Protein AF-A0A090XBX9-F1 (afdb_monomer_lite)

Structure (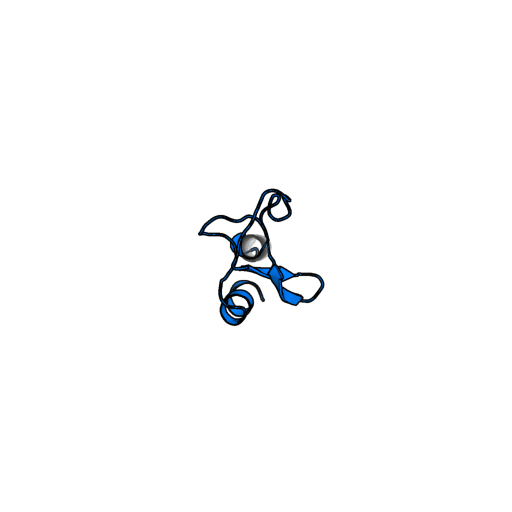mmCIF, N/CA/C/O backbone):
data_AF-A0A090XBX9-F1
#
_entry.id   AF-A0A090XBX9-F1
#
loop_
_atom_site.group_PDB
_atom_site.id
_atom_site.type_symbol
_atom_site.label_atom_id
_atom_site.label_alt_id
_atom_site.label_comp_id
_atom_site.label_asym_id
_atom_site.label_entity_id
_atom_site.label_seq_id
_atom_site.pdbx_PDB_ins_code
_atom_site.Cartn_x
_atom_site.Cartn_y
_atom_site.Cartn_z
_atom_site.occupancy
_atom_site.B_iso_or_equiv
_atom_site.auth_seq_id
_atom_site.auth_comp_id
_atom_site.auth_asym_id
_atom_site.auth_atom_id
_atom_site.pdbx_PDB_model_num
ATOM 1 N N . MET A 1 1 ? -29.986 18.821 38.257 1.00 57.62 1 MET A N 1
ATOM 2 C CA . MET A 1 1 ? -28.946 19.347 37.342 1.00 57.62 1 MET A CA 1
ATOM 3 C C . MET A 1 1 ? -27.661 18.551 37.551 1.00 57.62 1 MET A C 1
ATOM 5 O O . MET A 1 1 ? -26.918 18.885 38.456 1.00 57.62 1 MET A O 1
ATOM 9 N N . SER A 1 2 ? -27.438 17.446 36.828 1.00 60.88 2 SER A N 1
ATOM 10 C CA . SER A 1 2 ? -26.168 16.691 36.938 1.00 60.88 2 SER A CA 1
ATOM 11 C C . SER A 1 2 ? -25.983 15.668 35.804 1.00 60.88 2 SER A C 1
ATOM 13 O O . SER A 1 2 ? -24.947 15.666 35.152 1.00 60.88 2 SER A O 1
ATOM 15 N N . ASN A 1 3 ? -27.023 14.898 35.457 1.00 67.44 3 ASN A N 1
ATOM 16 C CA . ASN A 1 3 ? -26.876 13.781 34.507 1.00 67.44 3 ASN A CA 1
ATOM 17 C C . ASN A 1 3 ? -26.704 14.221 33.039 1.00 67.44 3 ASN A C 1
ATOM 19 O O . ASN A 1 3 ? -25.903 13.645 32.316 1.00 67.44 3 ASN A O 1
ATOM 23 N N . ILE A 1 4 ? -27.410 15.268 32.590 1.00 77.19 4 ILE A N 1
ATOM 24 C CA . ILE A 1 4 ? -27.360 15.728 31.186 1.00 77.19 4 ILE A CA 1
ATOM 25 C C . ILE A 1 4 ? -25.965 16.257 30.817 1.00 77.19 4 ILE A C 1
ATOM 27 O O . ILE A 1 4 ? -25.457 15.946 29.747 1.00 77.19 4 ILE A O 1
ATOM 31 N N . MET A 1 5 ? -25.314 16.997 31.722 1.00 78.44 5 MET A N 1
ATOM 32 C CA . MET A 1 5 ? -23.942 17.477 31.512 1.00 78.44 5 MET A CA 1
ATOM 33 C C . MET A 1 5 ? -22.964 16.307 31.384 1.00 78.44 5 MET A C 1
ATOM 35 O O . MET A 1 5 ? -22.176 16.266 30.447 1.00 78.44 5 MET A O 1
ATOM 39 N N . GLN A 1 6 ? -23.055 15.321 32.282 1.00 83.25 6 GLN A N 1
ATOM 40 C CA . GLN A 1 6 ? -22.211 14.124 32.235 1.00 83.25 6 GLN A CA 1
ATOM 41 C C . GLN A 1 6 ? -22.401 13.337 30.932 1.00 83.25 6 GLN A C 1
ATOM 43 O O . GLN A 1 6 ? -21.416 12.926 30.324 1.00 83.25 6 GLN A O 1
ATOM 48 N N . PHE A 1 7 ? -23.641 13.198 30.456 1.00 83.31 7 PHE A N 1
ATOM 49 C CA . PHE A 1 7 ? -23.932 12.572 29.165 1.00 83.31 7 PHE A CA 1
ATOM 50 C C . PHE A 1 7 ? -23.284 13.318 27.994 1.00 83.31 7 PHE A C 1
ATOM 52 O O . PHE A 1 7 ? -22.669 12.682 27.143 1.00 83.31 7 PHE A O 1
ATOM 59 N N . ILE A 1 8 ? -23.362 14.652 27.965 1.00 87.62 8 ILE A N 1
ATOM 60 C CA . ILE A 1 8 ? -22.735 15.463 26.909 1.00 87.62 8 ILE A CA 1
ATOM 61 C C . ILE A 1 8 ? -21.214 15.277 26.907 1.00 87.62 8 ILE A C 1
ATOM 63 O O . ILE A 1 8 ? -20.625 15.115 25.837 1.00 87.62 8 ILE A O 1
ATOM 67 N N . PHE A 1 9 ? -20.578 15.243 28.084 1.00 89.81 9 PHE A N 1
ATOM 68 C CA . PHE A 1 9 ? -19.141 14.983 28.187 1.00 89.81 9 PHE A CA 1
ATOM 69 C C . PHE A 1 9 ? -18.780 13.600 27.641 1.00 89.81 9 PHE A C 1
ATOM 71 O O . PHE A 1 9 ? -17.895 13.500 26.795 1.00 89.81 9 PHE A O 1
ATOM 78 N N . VAL A 1 10 ? -19.491 12.546 28.057 1.00 91.00 10 VAL A N 1
ATOM 79 C CA . VAL A 1 10 ? -19.240 11.174 27.583 1.00 91.00 10 VAL A CA 1
ATOM 80 C C . VAL A 1 10 ? -19.415 11.069 26.068 1.00 91.00 10 VAL A C 1
ATOM 82 O O . VAL A 1 10 ? -18.538 10.539 25.391 1.00 91.00 10 VAL A O 1
ATOM 85 N N . VAL A 1 11 ? -20.500 11.620 25.520 1.00 91.56 11 VAL A N 1
ATOM 86 C CA . VAL A 1 11 ? -20.763 11.605 24.072 1.00 91.56 11 VAL A CA 1
ATOM 87 C C . VAL A 1 11 ? -19.668 12.350 23.310 1.00 91.56 11 VAL A C 1
ATOM 89 O O . VAL A 1 11 ? -19.163 11.842 22.313 1.00 91.56 11 VAL A O 1
ATOM 92 N N . SER A 1 12 ? -19.235 13.506 23.814 1.00 93.81 12 SER A N 1
ATOM 93 C CA . SER A 1 12 ? -18.139 14.272 23.212 1.00 93.81 12 SER A CA 1
ATOM 94 C C . SER A 1 12 ? -16.832 13.476 23.189 1.00 93.81 12 SER A C 1
ATOM 96 O O . SER A 1 12 ? -16.158 13.442 22.163 1.00 93.81 12 SER A O 1
ATOM 98 N N . PHE A 1 13 ? -16.489 12.779 24.277 1.00 91.88 13 PHE A N 1
ATOM 99 C CA . PHE A 1 13 ? -15.295 11.928 24.322 1.00 91.88 13 PHE A CA 1
ATOM 100 C C . PHE A 1 13 ? -15.373 10.741 23.360 1.00 91.88 13 PHE A C 1
ATOM 102 O O . PHE A 1 13 ? -14.370 10.419 22.730 1.00 91.88 13 PHE A O 1
ATOM 109 N N . VAL A 1 14 ? -16.543 10.115 23.212 1.00 90.56 14 VAL A N 1
ATOM 110 C CA . VAL A 1 14 ? -16.746 9.016 22.252 1.00 90.56 14 VAL A CA 1
ATOM 111 C C . VAL A 1 14 ? -16.575 9.511 20.816 1.00 90.56 14 VAL A C 1
ATOM 113 O O . VAL A 1 14 ? -15.873 8.872 20.037 1.00 90.56 14 VAL A O 1
ATOM 116 N N . ILE A 1 15 ? -17.149 10.669 20.478 1.00 90.81 15 ILE A N 1
ATOM 117 C CA . ILE A 1 15 ? -17.000 11.286 19.152 1.00 90.81 15 ILE A CA 1
ATOM 118 C C . ILE A 1 15 ? -15.530 11.628 18.884 1.00 90.81 15 ILE A C 1
ATOM 120 O O . ILE A 1 15 ? -15.007 11.294 17.826 1.00 90.81 15 ILE A O 1
ATOM 124 N N . LEU A 1 16 ? -14.836 12.236 19.851 1.00 90.06 16 LEU A N 1
ATOM 125 C CA . LEU A 1 16 ? -13.413 12.552 19.720 1.00 90.06 16 LEU A CA 1
ATOM 126 C C . LEU A 1 16 ? -12.554 11.289 19.570 1.00 90.06 16 LEU A C 1
ATOM 128 O O . LEU A 1 16 ? -11.658 11.267 18.734 1.00 90.06 16 LEU A O 1
ATOM 132 N N . ALA A 1 17 ? -12.831 10.229 20.333 1.00 84.25 17 ALA A N 1
ATOM 133 C CA . ALA A 1 17 ? -12.113 8.961 20.220 1.00 84.25 17 ALA A CA 1
ATOM 134 C C . ALA A 1 17 ? -12.338 8.293 18.857 1.00 84.25 17 ALA A C 1
ATOM 136 O O . ALA A 1 17 ? -11.383 7.793 18.265 1.00 84.25 17 ALA A O 1
ATOM 137 N N . TYR A 1 18 ? -13.572 8.328 18.346 1.00 83.88 18 TYR A N 1
ATOM 138 C CA . TYR A 1 18 ? -13.909 7.830 17.015 1.00 83.88 18 TYR A CA 1
ATOM 139 C C . TYR A 1 18 ? -13.157 8.596 15.922 1.00 83.88 18 TYR A C 1
ATOM 141 O O . TYR A 1 18 ? -12.489 7.978 15.102 1.00 83.88 18 TYR A O 1
ATOM 149 N N . ILE A 1 19 ? -13.183 9.933 15.962 1.00 81.25 19 ILE A N 1
ATOM 150 C CA . ILE A 1 19 ? -12.450 10.775 15.004 1.00 81.25 19 ILE A CA 1
ATOM 151 C C . ILE A 1 19 ? -10.944 10.490 15.078 1.00 81.25 19 ILE A C 1
ATOM 153 O O . ILE A 1 19 ? -10.296 10.360 14.049 1.00 81.25 19 ILE A O 1
ATOM 157 N N . VAL A 1 20 ? -10.371 10.341 16.277 1.00 77.75 20 VAL A N 1
ATOM 158 C CA . VAL A 1 20 ? -8.941 10.027 16.431 1.00 77.75 20 VAL A CA 1
ATOM 159 C C . VAL A 1 20 ? -8.595 8.652 15.857 1.00 77.75 20 VAL A C 1
ATOM 161 O O . VAL A 1 20 ? -7.558 8.527 15.213 1.00 77.75 20 VAL A O 1
ATOM 164 N N . LEU A 1 21 ? -9.429 7.631 16.077 1.00 69.75 21 LEU A N 1
ATOM 165 C CA . LEU A 1 21 ? -9.250 6.302 15.481 1.00 69.75 21 LEU A CA 1
ATOM 166 C C . LEU A 1 21 ? -9.324 6.361 13.952 1.00 69.75 21 LEU A C 1
ATOM 168 O O . LEU A 1 21 ? -8.466 5.789 13.295 1.00 69.75 21 LEU A O 1
ATOM 172 N N . ASP A 1 22 ? -10.274 7.116 13.408 1.00 64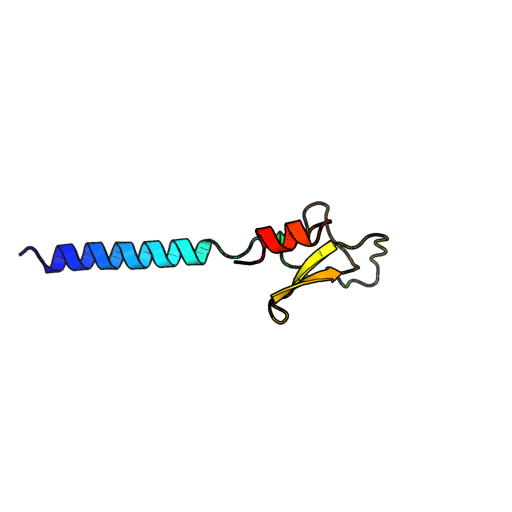.88 22 ASP A N 1
ATOM 173 C CA . ASP A 1 22 ? -10.441 7.323 11.966 1.00 64.88 22 ASP A CA 1
ATOM 174 C C . ASP A 1 22 ? -9.251 8.081 11.345 1.00 64.88 22 ASP A C 1
ATOM 176 O O . ASP A 1 22 ? -8.734 7.711 10.294 1.00 64.88 22 ASP A O 1
ATOM 180 N N . THR A 1 23 ? -8.705 9.083 12.048 1.00 59.75 23 THR A N 1
ATOM 181 C CA . THR A 1 23 ? -7.493 9.796 11.599 1.00 59.75 23 THR A CA 1
ATOM 182 C C . THR A 1 23 ? -6.211 8.962 11.660 1.00 59.75 23 THR A C 1
ATOM 184 O O . THR A 1 23 ? -5.187 9.396 11.133 1.00 59.75 23 THR A O 1
ATOM 187 N N . ARG A 1 24 ? -6.237 7.762 12.259 1.00 64.56 24 ARG A N 1
ATOM 188 C CA . ARG A 1 24 ? -5.146 6.777 12.150 1.00 64.56 24 ARG A CA 1
ATOM 189 C C . ARG A 1 24 ? -5.285 5.925 10.890 1.00 64.56 24 ARG A C 1
ATOM 191 O O . ARG A 1 24 ? -4.915 4.759 10.909 1.00 64.56 24 ARG A O 1
ATOM 198 N N . GLY A 1 25 ? -5.807 6.504 9.811 1.00 75.50 25 GLY A N 1
ATOM 199 C CA . GLY A 1 25 ? -5.842 5.856 8.511 1.00 75.50 25 GLY A CA 1
ATOM 200 C C . GLY A 1 25 ? -4.488 5.243 8.142 1.00 75.50 25 GLY A C 1
ATOM 201 O O . GLY A 1 25 ? -3.421 5.668 8.601 1.00 75.50 25 GLY A O 1
ATOM 202 N N . MET A 1 26 ? -4.552 4.209 7.312 1.00 87.00 26 MET A N 1
ATOM 20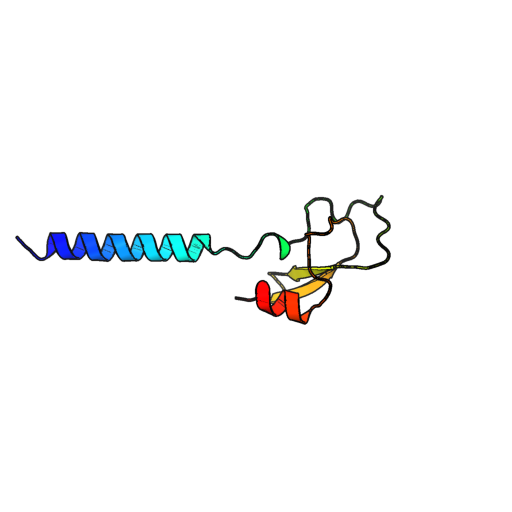3 C CA . MET A 1 26 ? -3.386 3.454 6.884 1.00 87.00 26 MET A CA 1
ATOM 204 C C . MET A 1 26 ? -2.306 4.379 6.282 1.00 87.00 26 MET A C 1
ATOM 206 O O . MET A 1 26 ? -2.643 5.296 5.530 1.00 87.00 26 MET A O 1
ATOM 210 N N . PRO A 1 27 ? -1.006 4.172 6.584 1.00 91.00 27 PRO A N 1
ATOM 211 C CA . PRO A 1 27 ? 0.049 5.054 6.088 1.00 91.00 27 PRO A CA 1
ATOM 212 C C . PRO A 1 27 ? 0.040 5.177 4.558 1.00 91.00 27 PRO A C 1
ATOM 214 O O . PRO A 1 27 ? -0.050 4.162 3.876 1.00 91.00 27 PRO A O 1
ATOM 217 N N . GLU A 1 28 ? 0.258 6.377 4.007 1.00 92.56 28 GLU A N 1
ATOM 218 C CA . GLU A 1 28 ? 0.281 6.603 2.543 1.00 92.56 28 GLU A CA 1
ATOM 219 C C . GLU A 1 28 ? 1.228 5.649 1.802 1.00 92.56 28 GLU A C 1
ATOM 221 O O . GLU A 1 28 ? 0.919 5.159 0.723 1.00 92.56 28 GLU A O 1
ATOM 226 N N . LYS A 1 29 ? 2.353 5.293 2.435 1.00 94.75 29 LYS A N 1
ATOM 227 C CA . LYS A 1 29 ? 3.342 4.329 1.928 1.00 94.75 29 LYS A CA 1
ATOM 228 C C . LYS A 1 29 ? 2.764 2.941 1.608 1.00 94.75 29 LYS A C 1
ATOM 230 O O . LYS A 1 29 ? 3.411 2.154 0.914 1.00 94.75 29 LYS A O 1
ATOM 235 N N . CYS A 1 30 ? 1.600 2.610 2.156 1.00 95.62 30 CYS A N 1
ATOM 236 C CA . CYS A 1 30 ? 0.881 1.378 1.874 1.00 95.62 30 CYS A CA 1
ATOM 237 C C . CYS A 1 30 ? 0.268 1.359 0.474 1.00 95.62 30 CYS A C 1
ATOM 239 O O . CYS A 1 30 ? 0.052 0.270 -0.048 1.00 95.62 30 CYS A O 1
ATOM 241 N N . TYR A 1 31 ? 0.076 2.515 -0.156 1.00 95.44 31 TYR A N 1
ATOM 242 C CA . TYR A 1 31 ? -0.524 2.647 -1.477 1.00 95.44 31 TYR A CA 1
ATOM 243 C C . TYR A 1 31 ? 0.535 2.995 -2.533 1.00 95.44 31 TYR A C 1
ATOM 245 O O . TYR A 1 31 ? 1.506 3.696 -2.223 1.00 95.44 31 TYR A O 1
ATOM 253 N N . PRO A 1 32 ? 0.405 2.488 -3.771 1.00 95.25 32 PRO A N 1
ATOM 254 C CA . PRO A 1 32 ? 1.274 2.917 -4.856 1.00 95.25 32 PRO A CA 1
ATOM 255 C C . PRO A 1 32 ? 0.993 4.386 -5.210 1.00 95.25 32 PRO A C 1
ATOM 257 O O . PRO A 1 32 ? -0.160 4.818 -5.141 1.00 95.25 32 PRO A O 1
ATOM 260 N N . PRO A 1 33 ? 2.015 5.166 -5.603 1.00 94.50 33 PRO A N 1
ATOM 261 C CA . PRO A 1 33 ? 1.797 6.529 -6.074 1.00 94.50 33 PRO A CA 1
ATOM 262 C C . PRO A 1 33 ? 0.967 6.524 -7.363 1.00 94.50 33 PRO A C 1
ATOM 264 O O . PRO A 1 33 ? 1.068 5.591 -8.151 1.00 94.50 33 PRO A O 1
ATOM 267 N N . GLU A 1 34 ? 0.202 7.584 -7.630 1.00 94.00 34 GLU A N 1
ATOM 268 C CA . GLU A 1 34 ? -0.689 7.669 -8.806 1.00 94.00 34 GLU A CA 1
ATOM 269 C C . GLU A 1 34 ? 0.037 7.425 -10.141 1.00 94.00 34 GLU A C 1
ATOM 271 O O . GLU A 1 34 ? -0.534 6.869 -11.068 1.00 94.00 34 GLU A O 1
ATOM 276 N N . TYR A 1 35 ? 1.318 7.790 -10.223 1.00 92.56 35 TYR A N 1
ATOM 277 C CA . TYR A 1 35 ? 2.147 7.662 -11.422 1.00 92.56 35 TYR A CA 1
ATOM 278 C C . TYR A 1 35 ? 2.925 6.335 -11.506 1.00 92.56 35 TYR A C 1
ATOM 280 O O . TYR A 1 35 ? 3.835 6.216 -12.330 1.00 92.56 35 TYR A O 1
ATOM 288 N N . TYR A 1 36 ? 2.646 5.347 -10.644 1.00 93.12 36 TYR A N 1
ATOM 289 C CA . TYR A 1 36 ? 3.446 4.118 -10.579 1.00 93.12 36 TYR A CA 1
ATOM 290 C C . TYR A 1 36 ? 3.453 3.330 -11.896 1.00 93.12 36 TYR A C 1
ATOM 292 O O . TYR A 1 36 ? 4.444 2.669 -12.199 1.00 93.12 36 TYR A O 1
ATOM 300 N N . ASP A 1 37 ? 2.379 3.388 -12.673 1.00 92.81 37 ASP A N 1
ATOM 301 C CA . ASP A 1 37 ? 2.185 2.628 -13.907 1.00 92.81 37 ASP A CA 1
ATOM 302 C C . ASP A 1 37 ? 2.690 3.361 -15.162 1.00 92.81 37 ASP A C 1
ATOM 304 O O . ASP A 1 37 ? 2.506 2.869 -16.280 1.00 92.81 37 ASP A O 1
ATOM 308 N N . ASP A 1 38 ? 3.376 4.501 -15.004 1.00 93.88 38 ASP A N 1
ATOM 309 C CA . ASP A 1 38 ? 3.943 5.236 -16.132 1.00 93.88 38 ASP A CA 1
ATOM 310 C C . ASP A 1 38 ? 4.923 4.337 -16.919 1.00 93.88 38 ASP A C 1
ATOM 312 O O . ASP A 1 38 ? 5.945 3.880 -16.383 1.00 93.88 38 ASP A O 1
ATOM 316 N N . PRO A 1 39 ? 4.676 4.111 -18.225 1.00 89.94 39 PRO A N 1
ATOM 317 C CA . PRO A 1 39 ? 5.452 3.182 -19.046 1.00 89.94 39 PRO A CA 1
ATOM 318 C C . PRO A 1 39 ? 6.914 3.608 -19.247 1.00 89.94 39 PRO A C 1
ATOM 320 O O . PRO A 1 39 ? 7.730 2.837 -19.763 1.00 89.94 39 PRO A O 1
ATOM 323 N N . ARG A 1 40 ? 7.274 4.842 -18.880 1.00 90.69 40 ARG A N 1
ATOM 324 C CA . ARG A 1 40 ? 8.651 5.346 -18.941 1.00 90.69 40 ARG A CA 1
ATOM 325 C C . ARG A 1 40 ? 9.507 4.812 -17.797 1.00 90.69 40 ARG A C 1
ATOM 327 O O . ARG A 1 40 ? 10.735 4.810 -17.927 1.00 90.69 40 ARG A O 1
ATOM 334 N N . CYS A 1 41 ? 8.900 4.342 -16.709 1.00 87.75 41 CYS A N 1
ATOM 335 C CA . CYS A 1 41 ? 9.640 3.793 -15.585 1.00 87.75 41 CYS A CA 1
ATOM 336 C C . CYS A 1 41 ? 10.190 2.404 -15.887 1.00 87.75 41 CYS A C 1
ATOM 338 O O . CYS A 1 41 ? 9.504 1.496 -16.345 1.00 87.75 41 CYS A O 1
ATOM 340 N N . ARG A 1 42 ? 11.487 2.247 -15.619 1.00 76.88 42 ARG A N 1
ATOM 341 C CA . ARG A 1 42 ? 12.250 1.017 -15.862 1.00 76.88 42 ARG A CA 1
ATOM 342 C C . ARG A 1 42 ? 12.870 0.516 -14.567 1.00 76.88 42 ARG A C 1
ATOM 344 O O . ARG A 1 42 ? 14.072 0.254 -14.506 1.00 76.88 42 ARG A O 1
ATOM 351 N N . ALA A 1 43 ? 12.076 0.454 -13.502 1.00 80.25 43 ALA A N 1
ATOM 352 C CA . ALA A 1 43 ? 12.584 -0.028 -12.232 1.00 80.25 43 ALA A CA 1
ATOM 353 C C . ALA A 1 43 ? 12.898 -1.530 -12.315 1.00 80.25 43 ALA A C 1
ATOM 355 O O . ALA A 1 43 ? 12.059 -2.355 -12.669 1.00 80.25 43 ALA A O 1
ATOM 356 N N . LEU A 1 44 ? 14.147 -1.878 -12.003 1.00 81.44 44 LEU A N 1
ATOM 357 C CA . LEU A 1 44 ? 14.627 -3.265 -12.002 1.00 81.44 44 LEU A CA 1
ATOM 358 C C . LEU A 1 44 ? 14.088 -4.052 -10.799 1.00 81.44 44 LEU A C 1
ATOM 360 O O . LEU A 1 44 ? 13.853 -5.260 -10.864 1.00 81.44 44 LEU A O 1
ATOM 364 N N . THR A 1 45 ? 13.905 -3.367 -9.677 1.00 86.25 45 THR A N 1
ATOM 365 C CA . THR A 1 45 ? 13.343 -3.916 -8.443 1.00 86.25 45 THR A CA 1
ATOM 366 C C . THR A 1 45 ? 11.923 -3.408 -8.274 1.00 86.25 45 THR A C 1
ATOM 368 O O . THR A 1 45 ? 11.599 -2.392 -8.850 1.00 86.25 45 THR A O 1
ATOM 371 N N . GLY A 1 46 ? 11.089 -4.116 -7.515 1.00 93.44 46 GLY A N 1
ATOM 372 C CA . GLY A 1 46 ? 9.695 -3.759 -7.254 1.00 93.44 46 GLY A CA 1
ATOM 373 C C . GLY A 1 46 ? 9.449 -3.516 -5.775 1.00 93.44 46 GLY A C 1
ATOM 374 O O . GLY A 1 46 ? 10.234 -3.974 -4.933 1.00 93.44 46 GLY A O 1
ATOM 375 N N . ARG A 1 47 ? 8.349 -2.837 -5.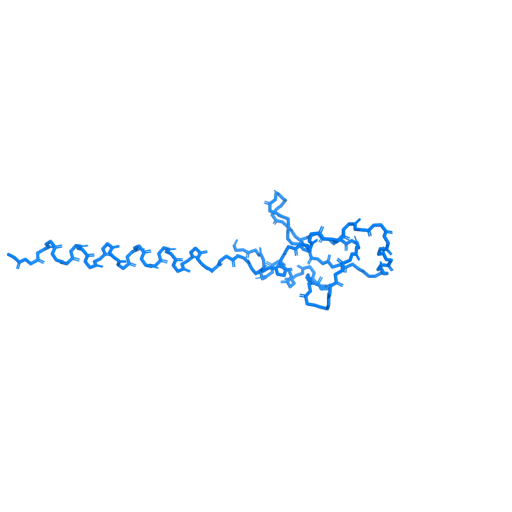460 1.00 96.44 47 ARG A N 1
ATOM 376 C CA . ARG A 1 47 ? 7.920 -2.503 -4.095 1.00 96.44 47 ARG A CA 1
ATOM 377 C C . ARG A 1 47 ? 6.638 -3.246 -3.738 1.00 96.44 47 ARG A C 1
ATOM 379 O O . ARG A 1 47 ? 5.830 -3.549 -4.606 1.00 96.44 47 ARG A O 1
ATOM 386 N N . TYR A 1 48 ? 6.477 -3.566 -2.460 1.00 97.56 48 TYR A N 1
ATOM 387 C CA . TYR A 1 48 ? 5.246 -4.111 -1.905 1.00 97.56 48 TYR A CA 1
ATOM 388 C C . TYR A 1 48 ? 4.329 -2.979 -1.458 1.00 97.56 48 TYR A C 1
ATOM 390 O O . TYR A 1 48 ? 4.755 -2.146 -0.655 1.00 97.56 48 TYR A O 1
ATOM 398 N N . PHE A 1 49 ? 3.090 -3.028 -1.928 1.00 97.12 49 PHE A N 1
ATOM 399 C CA . PHE A 1 49 ? 1.981 -2.160 -1.539 1.00 97.12 49 PHE A CA 1
ATOM 400 C C . PHE A 1 49 ? 0.807 -3.028 -1.096 1.00 97.12 49 PHE A C 1
ATOM 402 O O . PHE A 1 49 ? 0.734 -4.193 -1.493 1.00 97.12 49 PHE A O 1
ATOM 409 N N . TYR A 1 50 ? -0.050 -2.499 -0.234 1.00 97.19 50 TYR A N 1
ATOM 410 C CA . TYR A 1 50 ? -1.234 -3.186 0.257 1.00 97.19 50 TYR A CA 1
ATOM 411 C C . TYR A 1 50 ? -2.380 -3.047 -0.740 1.00 97.19 50 TYR A C 1
ATOM 413 O O . TYR A 1 50 ? -2.640 -1.964 -1.255 1.00 97.19 50 TYR A O 1
ATOM 421 N N . ASP A 1 51 ? -3.041 -4.165 -0.992 1.00 95.12 51 ASP A N 1
ATOM 422 C CA . ASP A 1 51 ? -4.239 -4.268 -1.802 1.00 95.12 51 ASP A CA 1
ATOM 423 C C . ASP A 1 51 ? -5.425 -4.482 -0.858 1.00 95.12 51 ASP A C 1
ATOM 425 O O . ASP A 1 51 ? -5.471 -5.447 -0.082 1.00 95.12 51 ASP A O 1
ATOM 429 N N . GLU A 1 52 ? -6.364 -3.539 -0.872 1.00 91.50 52 GLU A N 1
ATOM 430 C CA . GLU A 1 52 ? -7.526 -3.588 0.007 1.00 91.50 52 GLU A CA 1
ATOM 431 C C . GLU A 1 52 ? -8.564 -4.624 -0.425 1.00 91.50 52 GLU A C 1
ATOM 433 O O . GLU A 1 52 ? -9.306 -5.097 0.443 1.00 91.50 52 GLU A O 1
ATOM 438 N N . ASP A 1 53 ? -8.605 -5.003 -1.701 1.00 92.75 53 ASP A N 1
ATOM 439 C CA . ASP A 1 53 ? -9.524 -6.013 -2.220 1.00 92.75 53 ASP A CA 1
ATOM 440 C C . ASP A 1 53 ? -9.028 -7.412 -1.836 1.00 92.75 53 ASP A C 1
ATOM 442 O O . ASP A 1 53 ? -9.789 -8.238 -1.321 1.00 92.75 53 ASP A O 1
ATOM 446 N N . GLU A 1 54 ? -7.724 -7.658 -1.986 1.00 94.50 54 GLU A N 1
ATOM 447 C CA . GLU A 1 54 ? -7.100 -8.945 -1.651 1.00 94.50 54 GLU A CA 1
ATOM 448 C C . GLU A 1 54 ? -6.702 -9.072 -0.166 1.00 94.50 54 GLU A C 1
ATOM 450 O O . GLU A 1 54 ? -6.383 -10.168 0.313 1.00 94.50 54 GLU A O 1
ATOM 455 N N . LYS A 1 55 ? -6.731 -7.967 0.595 1.00 93.06 55 LYS A N 1
ATOM 456 C CA . LYS A 1 55 ? -6.289 -7.887 2.005 1.00 93.06 55 LYS A CA 1
ATOM 457 C C . LYS A 1 55 ? -4.871 -8.447 2.216 1.00 93.06 55 LYS A C 1
ATOM 459 O O . LYS A 1 55 ? -4.560 -9.073 3.252 1.00 93.06 55 LYS A O 1
ATOM 464 N N . ASP A 1 56 ? -4.004 -8.225 1.228 1.00 96.12 56 ASP A N 1
ATOM 465 C CA . ASP A 1 56 ? -2.619 -8.691 1.167 1.00 96.12 56 ASP A CA 1
ATOM 466 C C . ASP A 1 56 ? -1.705 -7.632 0.512 1.00 96.12 56 ASP A C 1
ATOM 468 O O . ASP A 1 56 ? -2.156 -6.668 -0.086 1.00 96.12 56 ASP A O 1
ATOM 472 N N . CYS A 1 57 ? -0.388 -7.780 0.667 1.00 97.50 57 CYS A N 1
ATOM 473 C CA . CYS A 1 57 ? 0.601 -6.947 -0.001 1.00 97.50 57 CYS A CA 1
ATOM 474 C C . CYS A 1 57 ? 1.135 -7.605 -1.280 1.00 97.50 57 CYS A C 1
ATOM 476 O O . CYS A 1 57 ? 1.686 -8.721 -1.235 1.00 97.50 57 CYS A O 1
ATOM 478 N N . HIS A 1 58 ? 1.091 -6.862 -2.383 1.00 96.88 58 HIS A N 1
ATOM 479 C CA . HIS A 1 58 ? 1.499 -7.287 -3.722 1.00 96.88 58 HIS A CA 1
ATOM 480 C C . HIS A 1 58 ? 2.733 -6.527 -4.181 1.00 96.88 58 HIS A C 1
ATOM 482 O O . HIS A 1 58 ? 2.923 -5.357 -3.856 1.00 96.88 58 HIS A O 1
ATOM 488 N N . ARG A 1 59 ? 3.614 -7.223 -4.906 1.00 95.88 59 ARG A N 1
ATOM 489 C CA . ARG A 1 59 ? 4.827 -6.616 -5.452 1.00 95.88 59 ARG A CA 1
ATOM 490 C C . ARG A 1 59 ? 4.504 -5.997 -6.804 1.00 95.88 59 ARG A C 1
ATOM 492 O O . ARG A 1 59 ? 4.245 -6.736 -7.749 1.00 95.88 59 ARG A O 1
ATOM 499 N N . LEU A 1 60 ? 4.599 -4.678 -6.895 1.00 94.19 60 LEU A N 1
ATOM 500 C CA . LEU A 1 60 ? 4.403 -3.926 -8.129 1.00 94.19 60 LEU A CA 1
ATOM 501 C C . LEU A 1 60 ? 5.749 -3.499 -8.723 1.00 94.19 60 LEU A C 1
ATOM 503 O O . LEU A 1 60 ? 6.733 -3.297 -8.002 1.00 94.19 60 LEU A O 1
ATOM 507 N N . GLN A 1 61 ? 5.778 -3.410 -10.051 1.00 92.31 61 GLN A N 1
ATOM 508 C CA . GLN A 1 61 ? 6.866 -2.828 -10.835 1.00 92.31 61 GLN A CA 1
ATOM 509 C C . GLN A 1 61 ? 6.380 -1.501 -11.423 1.00 92.31 61 GLN A C 1
ATOM 511 O O . GLN A 1 61 ? 5.216 -1.424 -11.801 1.00 92.31 61 GLN A O 1
ATOM 516 N N . GLY A 1 62 ? 7.230 -0.474 -11.483 1.00 92.62 62 GLY A N 1
ATOM 517 C CA . GLY A 1 62 ? 6.744 0.871 -11.775 1.00 92.62 62 GLY A CA 1
ATOM 518 C C . GLY A 1 62 ? 7.641 2.011 -11.300 1.00 92.62 62 GLY A C 1
ATOM 519 O O . GLY A 1 62 ? 8.842 1.834 -11.080 1.00 92.62 62 GLY A O 1
ATOM 520 N N . CYS A 1 63 ? 7.041 3.188 -11.171 1.00 92.19 63 CYS A N 1
ATOM 521 C CA . CYS A 1 63 ? 7.653 4.379 -10.602 1.00 92.19 63 CYS A CA 1
ATOM 522 C C . CYS A 1 63 ? 7.389 4.488 -9.104 1.00 92.19 63 CYS A C 1
ATOM 524 O O . CYS A 1 63 ? 6.292 4.199 -8.633 1.00 92.19 63 CYS A O 1
ATOM 526 N N . TRP A 1 64 ? 8.386 4.967 -8.373 1.00 91.94 64 TRP A N 1
ATOM 527 C CA . TRP A 1 64 ? 8.255 5.348 -6.971 1.00 91.94 64 TRP A CA 1
ATOM 528 C C . TRP A 1 64 ? 9.504 6.092 -6.515 1.00 91.94 64 TRP A C 1
ATOM 530 O O . TRP A 1 64 ? 10.601 5.903 -7.058 1.00 91.94 64 TRP A O 1
ATOM 540 N N . ASP A 1 65 ? 9.349 6.838 -5.434 1.00 90.31 65 ASP A N 1
ATOM 541 C CA . ASP A 1 65 ? 10.441 7.420 -4.681 1.00 90.31 65 ASP A CA 1
ATOM 542 C C . ASP A 1 65 ? 11.020 6.435 -3.656 1.00 90.31 65 ASP A C 1
ATOM 544 O O . ASP A 1 65 ? 10.561 5.306 -3.445 1.00 90.31 65 ASP A O 1
ATOM 548 N N . ILE A 1 66 ? 12.092 6.853 -2.980 1.00 89.00 66 ILE A N 1
ATOM 549 C CA . ILE A 1 66 ? 12.731 6.034 -1.942 1.00 89.00 66 ILE A CA 1
ATOM 550 C C . ILE A 1 66 ? 11.766 5.698 -0.794 1.00 89.00 66 ILE A C 1
ATOM 552 O O . ILE A 1 66 ? 11.876 4.624 -0.181 1.00 89.00 66 ILE A O 1
ATOM 556 N N . ASN A 1 67 ? 10.815 6.600 -0.549 1.00 92.69 67 ASN A N 1
ATOM 557 C CA . ASN A 1 67 ? 9.877 6.543 0.554 1.00 92.69 67 ASN A CA 1
ATOM 558 C C . ASN A 1 67 ? 8.611 5.746 0.250 1.00 92.69 67 ASN A C 1
ATOM 560 O O . ASN A 1 67 ? 7.970 5.362 1.225 1.00 92.69 67 ASN A O 1
ATOM 564 N N . ASP A 1 68 ? 8.318 5.393 -1.002 1.00 94.50 68 ASP A N 1
ATOM 565 C CA . ASP A 1 68 ? 7.098 4.646 -1.319 1.00 94.50 68 ASP A CA 1
ATOM 566 C C . ASP A 1 68 ? 7.306 3.138 -1.194 1.00 94.50 68 ASP A C 1
ATOM 568 O O . ASP A 1 68 ? 8.381 2.583 -1.483 1.00 94.50 68 ASP A O 1
ATOM 572 N N . GLY A 1 69 ? 6.246 2.468 -0.746 1.00 95.88 69 GLY A N 1
ATOM 573 C CA . GLY A 1 69 ? 6.162 1.023 -0.624 1.00 95.88 69 GLY A CA 1
ATOM 574 C C . GLY A 1 69 ? 7.275 0.384 0.207 1.00 95.88 69 GLY A C 1
ATOM 575 O O . GLY A 1 69 ? 8.179 1.009 0.768 1.00 95.88 69 GLY A O 1
ATOM 576 N N . PHE A 1 70 ? 7.248 -0.938 0.285 1.00 97.06 70 PHE A N 1
ATOM 577 C CA . PHE A 1 70 ? 8.192 -1.687 1.111 1.00 97.06 70 PHE A CA 1
ATOM 578 C C . PHE A 1 70 ? 9.017 -2.644 0.265 1.00 97.06 70 PHE A C 1
ATOM 580 O O . PHE A 1 70 ? 8.513 -3.287 -0.642 1.00 97.06 70 PHE A O 1
ATOM 587 N N . PHE A 1 71 ? 10.290 -2.833 0.600 1.00 95.69 71 PHE A N 1
ATOM 588 C CA . PHE A 1 71 ? 11.090 -3.891 -0.031 1.00 95.69 71 PHE A CA 1
ATOM 589 C C . PHE A 1 71 ? 10.732 -5.296 0.477 1.00 95.69 71 PHE A C 1
ATOM 591 O O . PHE A 1 71 ? 11.077 -6.296 -0.147 1.00 95.69 71 PHE A O 1
ATOM 598 N N . ASN A 1 72 ? 10.039 -5.391 1.617 1.00 96.50 72 ASN A N 1
ATOM 599 C CA . ASN A 1 72 ? 9.744 -6.650 2.291 1.00 96.50 72 ASN A CA 1
ATOM 600 C C . ASN A 1 72 ? 8.235 -6.814 2.526 1.00 96.50 72 ASN A C 1
ATOM 602 O O . ASN A 1 72 ? 7.632 -6.028 3.260 1.00 96.50 72 ASN A O 1
ATOM 606 N N . LYS A 1 73 ? 7.651 -7.893 1.984 1.00 96.94 73 LYS A N 1
ATOM 607 C CA . LYS A 1 73 ? 6.223 -8.229 2.137 1.00 96.94 73 LYS A CA 1
ATOM 608 C C . LYS A 1 73 ? 5.780 -8.307 3.599 1.00 96.94 73 LYS A C 1
ATOM 610 O O . LYS A 1 73 ? 4.700 -7.839 3.931 1.00 96.94 73 LYS A O 1
ATOM 615 N N . LYS A 1 74 ? 6.608 -8.864 4.493 1.00 96.81 74 LYS A N 1
ATOM 616 C CA . LYS A 1 74 ? 6.282 -8.977 5.927 1.00 96.81 74 LYS A CA 1
ATOM 617 C C . LYS A 1 74 ? 6.232 -7.614 6.615 1.00 96.81 74 LYS A C 1
ATOM 619 O O . LYS A 1 74 ? 5.461 -7.451 7.551 1.00 96.81 74 LYS A O 1
ATOM 624 N N . VAL A 1 75 ? 7.060 -6.661 6.180 1.00 96.75 75 VAL A N 1
ATOM 625 C CA . VAL A 1 75 ? 7.040 -5.292 6.717 1.00 96.75 75 VAL A CA 1
ATOM 626 C C . VAL A 1 75 ? 5.795 -4.560 6.227 1.00 96.75 75 VAL A C 1
ATOM 628 O O . VAL A 1 75 ? 5.097 -3.995 7.058 1.00 96.75 75 VAL A O 1
ATOM 631 N N . CYS A 1 76 ? 5.467 -4.670 4.934 1.00 97.44 76 CYS A N 1
ATOM 632 C CA . CYS A 1 76 ? 4.211 -4.148 4.387 1.00 97.44 76 CYS A CA 1
ATOM 633 C C . CYS A 1 76 ? 3.001 -4.682 5.167 1.00 97.44 76 CYS A C 1
ATOM 635 O O . CYS A 1 76 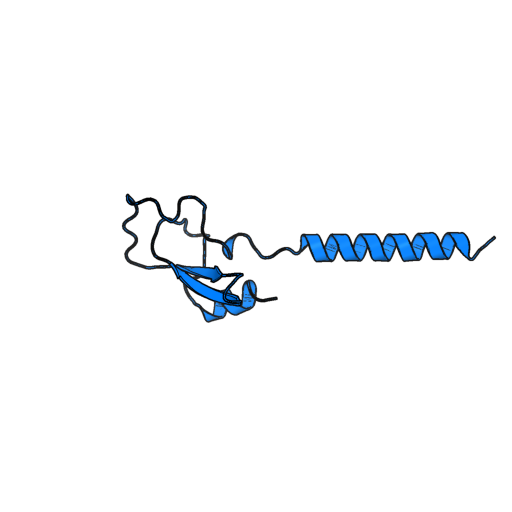? 2.256 -3.904 5.745 1.00 97.44 76 CYS A O 1
ATOM 637 N N . LYS A 1 77 ? 2.880 -6.010 5.323 1.00 95.69 77 LYS A N 1
ATOM 638 C CA . LYS A 1 77 ? 1.782 -6.620 6.095 1.00 95.69 77 LYS A CA 1
ATOM 639 C C . LYS A 1 77 ? 1.681 -6.096 7.519 1.00 95.69 77 LYS A C 1
ATOM 641 O O . LYS A 1 77 ? 0.588 -5.929 8.017 1.00 95.69 77 LYS A O 1
ATOM 646 N N . ARG A 1 78 ? 2.809 -5.888 8.197 1.00 94.44 78 ARG A N 1
ATOM 647 C CA . ARG A 1 78 ? 2.800 -5.442 9.594 1.00 94.44 78 ARG A CA 1
ATOM 648 C C . ARG A 1 78 ? 2.322 -3.998 9.746 1.00 94.44 78 ARG A C 1
ATOM 650 O O . ARG A 1 78 ? 1.804 -3.660 10.797 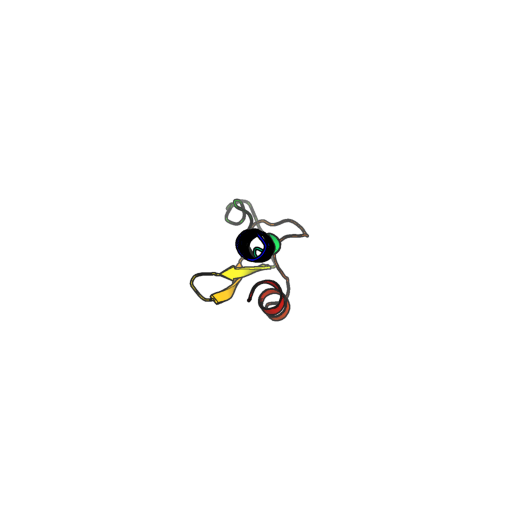1.00 94.44 78 ARG A O 1
ATOM 657 N N . LEU A 1 79 ? 2.586 -3.155 8.750 1.00 94.06 79 LEU A N 1
ATOM 658 C CA . LEU A 1 79 ? 2.336 -1.714 8.825 1.00 94.06 79 LEU A CA 1
ATOM 659 C C . LEU A 1 79 ? 1.055 -1.284 8.105 1.00 94.06 79 LEU A C 1
ATOM 661 O O . LEU A 1 79 ? 0.554 -0.207 8.389 1.00 94.06 79 LEU A O 1
ATOM 665 N N . CYS A 1 80 ? 0.560 -2.114 7.187 1.00 93.44 80 CYS A N 1
ATOM 666 C CA . CYS A 1 80 ? -0.584 -1.826 6.323 1.00 93.44 80 CYS A CA 1
ATOM 667 C C . CYS A 1 80 ? -1.743 -2.813 6.512 1.00 93.44 80 CYS A C 1
ATOM 669 O O . CYS A 1 80 ? -2.736 -2.760 5.808 1.00 93.44 80 CYS A O 1
ATOM 671 N N . LYS A 1 81 ? -1.618 -3.792 7.405 1.00 82.38 81 LYS A N 1
ATOM 672 C CA . LYS A 1 81 ? -2.750 -4.640 7.767 1.00 82.38 81 LYS A CA 1
ATOM 673 C C . LYS A 1 81 ? -3.139 -4.281 9.188 1.00 82.38 81 LYS A C 1
ATOM 675 O O . LYS A 1 81 ? -2.422 -4.660 10.113 1.00 82.38 81 LYS A O 1
ATOM 680 N N . GLU A 1 82 ? -4.217 -3.518 9.319 1.00 62.16 82 GLU A N 1
ATOM 681 C CA . GLU A 1 82 ? -4.936 -3.376 10.588 1.00 62.16 82 GLU A CA 1
ATOM 682 C C . GLU A 1 82 ? -5.747 -4.641 10.896 1.00 62.16 82 GLU A C 1
ATOM 684 O O . GLU A 1 82 ? -6.325 -5.236 9.951 1.00 62.16 82 GLU A O 1
#

InterPro domains:
  IPR002223 Pancreatic trypsin inhibitor Kunitz domain [PF00014] (37-81)
  IPR036880 Pancreatic trypsin inhibitor Kunitz domain superfamily [G3DSA:4.10.410.10] (21-82)
  IPR036880 Pancreatic trypsin inhibitor Kunitz domain superfamily [SSF57362] (24-81)

Foldseek 3Di:
DPVVVVVVVVVVVVVVVVVVVVVPPADPLLDDDPQFPPPPADDPAWFWHADPVVLATDTDHGDDDPSHHHSDRVVSNVRGRD

pLDDT: mean 88.45, std 9.93, range [57.62, 97.56]

Radius of gyration: 19.67 Å; chains: 1; bounding box: 44×28×56 Å

Secondary structure (DSSP, 8-state):
--HHHHHHHHHHHHHHHHHHHHTTPPPGGGS--TTTT-TT---SS-EEEEETTTTEEEEE-S---TTSSBS-HHHHHHHH--

Sequence (82 aa):
MSNIMQFIFVVSFVILAYIVLDTRGMPEKCYPPEYYDDPRCRALTGRYFYDEDEKDCHRLQGCWDINDGFFNKKVCKRLCKE

Organism: Ixodes ricinus (NCBI:txid34613)